Protein AF-A0A936W4H5-F1 (afdb_monomer)

Foldseek 3Di:
DDPVVVVVVVVVVPPPPPPPPVPVPPPPDDPDDDADVVGDVVVVVVCVVPDDDDPVCVVVVPDDDDDWDWDQDPVRDIHDID

Sequence (82 aa):
MNKGYLFFFLLLLIGPVEGYAQMKKAPPKPEVMPVFPGGAEYMYKYIYSVIKYPAEARQKKVSGTVTVEFMVDEKGVLSDFL

Solvent-accessible surface area (backbone atoms only — not comparable to full-atom values): 5692 Å² total; per-residue (Å²): 135,70,79,67,58,63,58,60,60,55,55,72,76,66,57,80,78,80,69,76,74,73,70,73,74,76,74,81,81,64,97,67,77,91,74,55,83,84,35,71,68,45,46,52,55,49,48,68,74,68,64,80,78,58,68,68,42,59,76,68,67,61,82,84,87,84,81,76,48,66,46,70,50,99,86,70,51,78,44,76,79,86

pLDDT: mean 80.23, std 16.91, range [44.66, 96.69]

Secondary structure (DSSP, 8-state):
--TTHHHHHHHTTSS---------PPPPPPSS----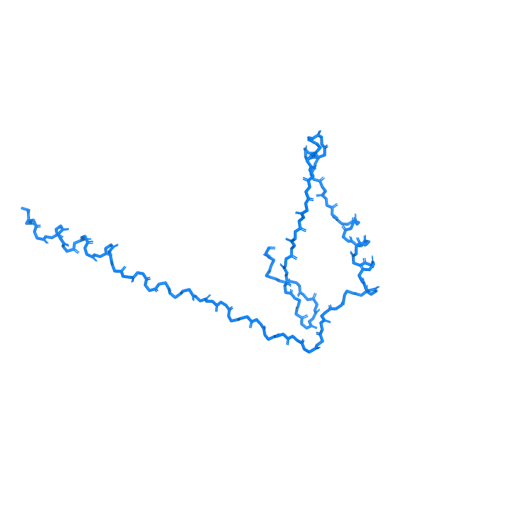TT-HHHHHHHHHHH----HHHHHTT---------EE-TT--EE---

Radius of gyration: 24.58 Å; Cα contacts (8 Å, |Δi|>4): 29; chains: 1; bounding box: 39×48×63 Å

Mean predicted aligned error: 13.07 Å

Structure (mmCIF, N/CA/C/O backbone):
data_AF-A0A936W4H5-F1
#
_entry.id   AF-A0A936W4H5-F1
#
loop_
_atom_site.group_PDB
_atom_site.id
_atom_site.type_symbol
_atom_site.label_atom_id
_atom_site.label_alt_id
_atom_site.label_comp_id
_atom_site.label_asym_id
_ato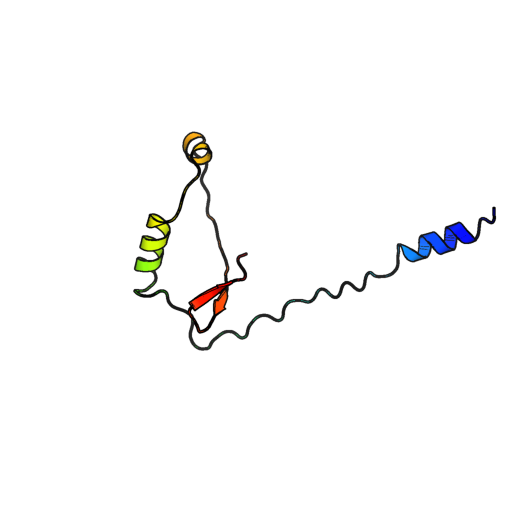m_site.label_entity_id
_atom_site.label_seq_id
_atom_site.pdbx_PDB_ins_code
_atom_site.Cartn_x
_atom_site.Cartn_y
_atom_site.Cartn_z
_atom_site.occupancy
_atom_site.B_iso_or_equiv
_atom_site.auth_seq_id
_atom_site.auth_comp_id
_atom_site.auth_asym_id
_atom_site.auth_atom_id
_atom_site.pdbx_PDB_model_num
ATOM 1 N N . MET A 1 1 ? 10.848 -39.275 49.146 1.00 48.38 1 MET A N 1
ATOM 2 C CA . MET A 1 1 ? 10.761 -38.464 47.911 1.00 48.38 1 MET A CA 1
ATOM 3 C C . MET A 1 1 ? 11.963 -37.529 47.894 1.00 48.38 1 MET A C 1
ATOM 5 O O . MET A 1 1 ? 12.039 -36.619 48.713 1.00 48.38 1 MET A O 1
ATOM 9 N N . ASN A 1 2 ? 12.981 -37.871 47.101 1.00 44.66 2 ASN A N 1
ATOM 10 C CA . ASN A 1 2 ? 14.337 -37.334 47.245 1.00 44.66 2 ASN A CA 1
ATOM 11 C C . ASN A 1 2 ? 14.422 -35.905 46.699 1.00 44.66 2 ASN A C 1
ATOM 13 O O . ASN A 1 2 ? 14.239 -35.679 45.505 1.00 44.66 2 ASN A O 1
ATOM 17 N N . LYS A 1 3 ? 14.751 -34.950 47.577 1.00 52.50 3 LYS A N 1
ATOM 18 C CA . LYS A 1 3 ? 14.849 -33.507 47.289 1.00 52.50 3 LYS A CA 1
ATOM 19 C C . LYS A 1 3 ? 15.894 -33.138 46.212 1.00 52.50 3 LYS A C 1
ATOM 21 O O . LYS A 1 3 ? 15.949 -31.986 45.809 1.00 52.50 3 LYS A O 1
ATOM 26 N N . GLY A 1 4 ? 16.678 -34.103 45.715 1.00 56.62 4 GLY A N 1
ATOM 27 C CA . GLY A 1 4 ? 17.636 -33.921 44.616 1.00 56.62 4 GLY A CA 1
ATOM 28 C C . GLY A 1 4 ? 17.014 -33.867 43.212 1.00 56.62 4 GLY A C 1
ATOM 29 O O . GLY A 1 4 ? 17.563 -33.204 42.339 1.00 56.62 4 GLY A O 1
ATOM 30 N N . TYR A 1 5 ? 15.847 -34.486 42.988 1.00 60.31 5 TYR A N 1
ATOM 31 C CA . TYR A 1 5 ? 15.189 -34.467 41.667 1.00 60.31 5 TYR A CA 1
ATOM 32 C C . TYR A 1 5 ? 14.583 -33.097 41.321 1.00 60.31 5 TYR A C 1
ATOM 34 O O . TYR A 1 5 ? 14.546 -32.706 40.158 1.00 60.31 5 TYR A O 1
ATOM 42 N N . LEU A 1 6 ? 14.156 -32.341 42.339 1.00 57.47 6 LEU A N 1
ATOM 43 C CA . LEU A 1 6 ? 13.566 -31.011 42.172 1.00 57.47 6 LEU A CA 1
ATOM 44 C C . LEU A 1 6 ? 14.603 -29.972 41.707 1.00 57.47 6 LEU A C 1
ATOM 46 O O . LEU A 1 6 ? 14.262 -29.044 40.982 1.00 57.47 6 LEU A O 1
ATOM 50 N N . PHE A 1 7 ? 15.876 -30.159 42.069 1.00 58.84 7 PHE A N 1
ATOM 51 C CA . PHE A 1 7 ? 16.969 -29.281 41.644 1.00 58.84 7 PHE A CA 1
ATOM 52 C C . PHE A 1 7 ? 17.387 -29.541 40.187 1.00 58.84 7 PHE A C 1
ATOM 54 O O . PHE A 1 7 ? 17.674 -28.603 39.449 1.00 58.84 7 PHE A O 1
ATOM 61 N N . PHE A 1 8 ? 17.329 -30.799 39.735 1.00 59.22 8 PHE A N 1
ATOM 62 C CA . PHE A 1 8 ? 17.571 -31.163 38.333 1.00 59.22 8 PHE A CA 1
ATOM 63 C C . PHE A 1 8 ? 16.455 -30.688 37.388 1.00 59.22 8 PHE A C 1
ATOM 65 O O . PHE A 1 8 ? 16.737 -30.312 36.254 1.00 59.22 8 PHE A 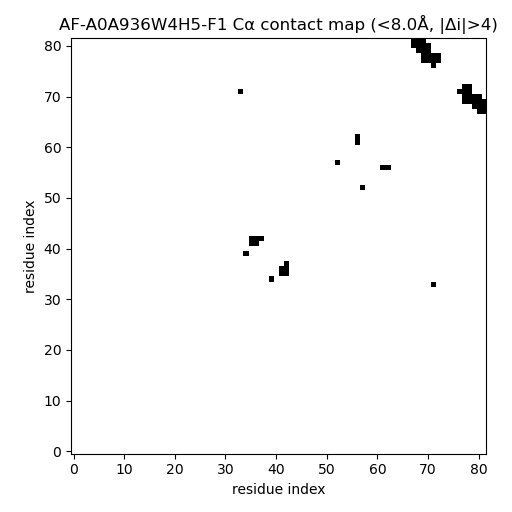O 1
ATOM 72 N N . PHE A 1 9 ? 15.202 -30.635 37.854 1.00 57.94 9 PHE A N 1
ATOM 73 C CA . PHE A 1 9 ? 14.078 -30.115 37.062 1.00 57.94 9 PHE A CA 1
ATOM 74 C C . PHE A 1 9 ? 14.080 -28.581 36.929 1.00 57.94 9 PHE A C 1
ATOM 76 O O . PHE A 1 9 ? 13.585 -28.054 35.936 1.00 57.94 9 PHE A O 1
ATOM 83 N N . LEU A 1 10 ? 14.676 -27.859 37.886 1.00 55.59 10 LEU A N 1
ATOM 84 C CA . LEU A 1 10 ? 14.813 -26.399 37.827 1.00 55.59 10 LEU A CA 1
ATOM 85 C C . LEU A 1 10 ? 15.888 -25.952 36.814 1.00 55.59 10 LEU A C 1
ATOM 87 O O . LEU A 1 10 ? 15.787 -24.874 36.237 1.00 55.59 10 LEU A O 1
ATOM 91 N N . LEU A 1 11 ? 16.892 -26.795 36.555 1.00 51.66 11 LEU A N 1
ATOM 92 C CA . LEU A 1 11 ? 18.014 -26.493 35.655 1.00 51.66 11 LEU A CA 1
ATOM 93 C C . LEU A 1 11 ? 17.641 -26.624 34.164 1.00 51.66 11 LEU A C 1
ATOM 95 O O . LEU A 1 11 ? 18.263 -25.997 33.313 1.00 51.66 11 LEU A O 1
ATOM 99 N N . LEU A 1 12 ? 16.570 -27.361 33.852 1.00 54.06 12 LEU A N 1
ATOM 100 C CA . LEU A 1 12 ? 16.022 -27.505 32.495 1.00 54.06 12 LEU A CA 1
ATOM 101 C C . LEU A 1 12 ? 15.240 -26.258 32.027 1.00 54.06 12 LEU A C 1
ATOM 103 O O . LEU A 1 12 ? 15.008 -26.095 30.834 1.00 54.06 12 LEU A O 1
ATOM 107 N N . LEU A 1 13 ? 14.871 -25.356 32.948 1.00 57.62 13 LEU A N 1
ATOM 108 C CA . LEU A 1 13 ? 14.142 -24.112 32.652 1.00 57.62 13 LEU A CA 1
ATOM 109 C C . LEU A 1 13 ? 15.048 -22.875 32.482 1.00 57.62 13 LEU A C 1
ATOM 111 O O . LEU A 1 13 ? 14.542 -21.810 32.142 1.00 57.62 13 LEU A O 1
ATOM 115 N N . ILE A 1 14 ? 16.364 -22.994 32.713 1.00 61.47 14 ILE A N 1
ATOM 116 C CA . ILE A 1 14 ? 17.333 -21.871 32.663 1.00 61.47 14 ILE A CA 1
ATOM 117 C C . ILE A 1 14 ? 18.430 -22.108 31.604 1.00 61.47 14 ILE A C 1
ATOM 119 O O . ILE A 1 14 ? 19.382 -21.339 31.497 1.00 61.47 14 ILE A O 1
ATOM 123 N N . GLY A 1 15 ? 18.328 -23.162 30.787 1.00 61.19 15 GLY A N 1
ATOM 124 C CA . GLY A 1 15 ? 19.200 -23.279 29.617 1.00 61.19 15 GLY A CA 1
ATOM 125 C C . GLY A 1 15 ? 19.015 -22.050 28.720 1.00 61.19 15 GLY A C 1
ATOM 126 O O . GLY A 1 15 ? 17.872 -21.595 28.587 1.00 61.19 15 GLY A O 1
ATOM 127 N N . PRO A 1 16 ? 20.083 -21.483 28.119 1.00 53.50 16 PRO A N 1
ATOM 128 C CA . PRO A 1 16 ? 19.886 -20.512 27.061 1.00 53.50 16 PRO A CA 1
ATOM 129 C C . PRO A 1 16 ? 19.001 -21.215 26.041 1.00 53.50 16 PRO A C 1
ATOM 131 O O . PRO A 1 16 ? 19.381 -22.231 25.458 1.00 53.50 16 PRO A O 1
ATOM 134 N N . VAL A 1 17 ? 17.781 -20.711 25.866 1.00 59.72 17 VAL A N 1
ATOM 135 C CA . VAL A 1 17 ? 17.089 -20.916 24.610 1.00 59.72 17 VAL A CA 1
ATOM 136 C C . VAL A 1 17 ? 18.044 -20.273 23.624 1.00 59.72 17 V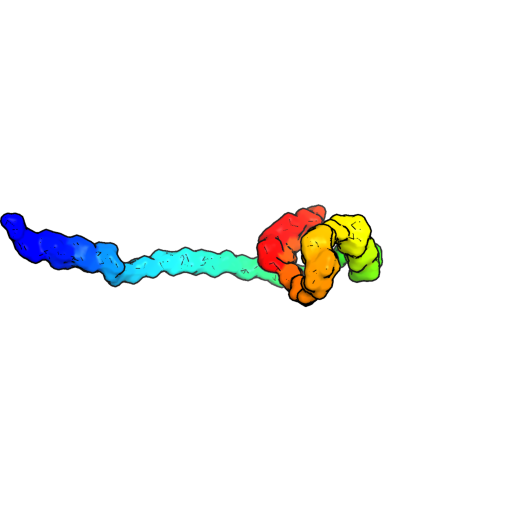AL A C 1
ATOM 138 O O . VAL A 1 17 ? 18.075 -19.050 23.491 1.00 59.72 17 VAL A O 1
ATOM 141 N N . GLU A 1 18 ? 18.899 -21.080 22.999 1.00 56.12 18 GLU A N 1
ATOM 142 C CA . GLU A 1 18 ? 19.563 -20.724 21.758 1.00 56.12 18 GLU A CA 1
ATOM 143 C C . GLU A 1 18 ? 18.435 -20.632 20.736 1.00 56.12 18 GLU A C 1
ATOM 145 O O . GLU A 1 18 ? 18.209 -21.493 19.890 1.00 56.12 18 GLU A O 1
ATOM 150 N N . GLY A 1 19 ? 17.628 -19.585 20.903 1.00 54.16 19 GLY A N 1
ATOM 151 C CA . GLY A 1 19 ? 16.734 -19.092 19.905 1.00 54.16 19 GLY A CA 1
ATOM 152 C C . GLY A 1 19 ? 17.674 -18.682 18.805 1.00 54.16 19 GLY A C 1
ATOM 153 O O . GLY A 1 19 ? 18.258 -17.600 18.843 1.00 54.16 19 GLY A O 1
ATOM 154 N N . TYR A 1 20 ? 17.844 -19.568 17.833 1.00 54.50 20 TYR A N 1
ATOM 155 C CA . TYR A 1 20 ? 18.196 -19.152 16.500 1.00 54.50 20 TYR A CA 1
ATOM 156 C C . TYR A 1 20 ? 17.068 -18.216 16.074 1.00 54.50 20 TYR A C 1
ATOM 158 O O . TYR A 1 20 ? 16.081 -18.625 15.465 1.00 54.50 20 TYR A O 1
ATOM 166 N N . ALA A 1 21 ? 17.182 -16.944 16.453 1.00 57.50 21 ALA A N 1
ATOM 167 C CA . ALA A 1 21 ? 16.557 -15.874 15.725 1.00 57.50 21 ALA A CA 1
ATOM 168 C C . ALA A 1 21 ? 17.152 -16.005 14.328 1.00 57.50 21 ALA A C 1
ATOM 170 O O . ALA A 1 21 ? 18.255 -15.529 14.055 1.00 57.50 21 ALA A O 1
ATOM 171 N N . GLN A 1 22 ? 16.473 -16.754 13.459 1.00 59.66 22 GLN A N 1
ATOM 172 C CA . GLN A 1 22 ? 16.741 -16.679 12.042 1.00 59.66 22 GLN A CA 1
ATOM 173 C C . GLN A 1 22 ? 16.360 -15.255 11.657 1.00 59.66 22 GLN A C 1
ATOM 175 O O . GLN A 1 22 ? 15.209 -14.972 11.332 1.00 59.66 22 GLN A O 1
ATOM 180 N N . MET A 1 23 ? 17.318 -14.331 11.750 1.00 50.53 23 MET A N 1
ATOM 181 C CA .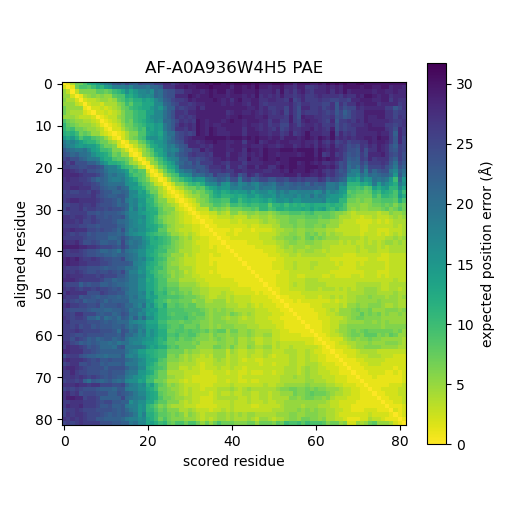 MET A 1 23 ? 17.220 -13.077 11.031 1.00 50.53 23 MET A CA 1
ATOM 182 C C . MET A 1 23 ? 17.139 -13.483 9.568 1.00 50.53 23 MET A C 1
ATOM 184 O O . MET A 1 23 ? 18.145 -13.877 8.975 1.00 50.53 23 MET A O 1
ATOM 188 N N . LYS A 1 24 ? 15.917 -13.499 9.024 1.00 60.72 24 LYS A N 1
ATOM 189 C CA . LYS A 1 24 ? 15.658 -13.731 7.606 1.00 60.72 24 LYS A CA 1
ATOM 190 C C . LYS A 1 24 ? 16.612 -12.794 6.871 1.00 60.72 24 LYS A C 1
ATOM 192 O O . LYS A 1 24 ? 16.515 -11.578 7.032 1.00 60.72 24 LYS A O 1
ATOM 197 N N . LYS A 1 25 ? 17.621 -13.359 6.198 1.00 60.69 25 LYS A N 1
ATOM 198 C CA . LYS A 1 25 ? 18.668 -12.579 5.533 1.00 60.69 25 LYS A CA 1
ATOM 199 C C . LYS A 1 25 ? 17.963 -11.555 4.650 1.00 60.69 25 LYS A C 1
ATOM 201 O O . LYS A 1 25 ? 17.152 -11.957 3.817 1.00 60.69 25 LYS A O 1
ATOM 206 N N . ALA A 1 26 ? 18.229 -10.267 4.882 1.00 66.56 26 ALA A N 1
ATOM 207 C CA . ALA A 1 26 ? 17.573 -9.206 4.132 1.00 66.56 26 ALA A CA 1
ATOM 208 C C . ALA A 1 26 ? 17.761 -9.481 2.631 1.00 66.56 26 ALA A C 1
ATOM 210 O O . ALA A 1 26 ? 18.879 -9.837 2.226 1.00 66.56 26 ALA A O 1
ATOM 211 N N . PRO A 1 27 ? 16.692 -9.390 1.821 1.00 68.25 27 PRO A N 1
ATOM 212 C CA . PRO A 1 27 ? 16.807 -9.645 0.399 1.00 68.25 27 PRO A CA 1
ATOM 213 C C . PRO A 1 27 ? 17.851 -8.699 -0.206 1.00 68.25 27 PRO A C 1
ATOM 215 O O . PRO A 1 27 ? 17.999 -7.561 0.258 1.00 68.25 27 PRO A O 1
ATOM 218 N N . PRO A 1 28 ? 18.618 -9.159 -1.210 1.00 73.00 28 PRO A N 1
ATOM 219 C CA . PRO A 1 28 ? 19.530 -8.276 -1.919 1.00 73.00 28 PRO A CA 1
ATOM 220 C C . PRO A 1 28 ? 18.732 -7.086 -2.455 1.00 73.00 28 PRO A C 1
ATOM 222 O O . PRO A 1 28 ? 17.672 -7.264 -3.053 1.00 73.00 28 PRO A O 1
ATOM 225 N N . LYS A 1 29 ? 19.226 -5.869 -2.211 1.00 77.69 29 LYS A N 1
ATOM 226 C CA . LYS A 1 29 ? 18.606 -4.669 -2.776 1.00 77.69 29 LYS A CA 1
ATOM 227 C C . LYS A 1 29 ? 18.720 -4.768 -4.299 1.00 77.69 29 LYS A C 1
ATOM 229 O O . LYS A 1 29 ? 19.846 -4.916 -4.780 1.00 77.69 29 LYS A O 1
ATOM 234 N N . PRO A 1 30 ? 17.608 -4.727 -5.044 1.00 82.00 30 PRO A N 1
ATOM 235 C CA . PRO A 1 30 ? 17.679 -4.810 -6.490 1.00 82.00 30 PRO A CA 1
ATOM 236 C C . PRO A 1 30 ? 18.335 -3.543 -7.045 1.00 82.00 30 PRO A C 1
ATOM 238 O O . PRO A 1 30 ? 18.182 -2.455 -6.491 1.00 82.00 30 PRO A O 1
ATOM 241 N N . GLU A 1 31 ? 19.066 -3.685 -8.150 1.00 83.25 31 GLU A N 1
ATOM 242 C CA . GLU A 1 31 ? 19.647 -2.543 -8.870 1.00 83.25 31 GLU A CA 1
ATOM 243 C C . GLU A 1 31 ? 18.549 -1.637 -9.453 1.00 83.25 31 GLU A C 1
ATOM 245 O O . GLU A 1 31 ? 18.704 -0.420 -9.528 1.00 83.25 31 GLU A O 1
ATOM 250 N N . VAL A 1 32 ? 17.399 -2.233 -9.788 1.00 87.94 32 VAL A N 1
ATOM 251 C CA . VAL A 1 32 ? 16.200 -1.543 -10.265 1.00 87.94 32 VAL A CA 1
ATOM 252 C C . VAL A 1 32 ? 15.067 -1.750 -9.268 1.00 87.94 32 VAL A C 1
ATOM 254 O O . VAL A 1 32 ? 14.654 -2.874 -8.994 1.00 87.94 32 VAL A O 1
ATOM 257 N N . MET A 1 33 ? 14.543 -0.650 -8.733 1.00 88.69 33 MET A N 1
ATOM 258 C CA . MET A 1 33 ? 13.393 -0.687 -7.831 1.00 88.69 33 MET A CA 1
ATOM 259 C C . MET A 1 33 ? 12.109 -1.041 -8.599 1.00 88.69 33 MET A C 1
ATOM 261 O O . MET A 1 33 ? 11.933 -0.575 -9.729 1.00 88.69 33 MET A O 1
ATOM 265 N N . PRO A 1 34 ? 11.183 -1.812 -8.001 1.00 90.38 34 PRO A N 1
ATOM 266 C CA . PRO A 1 34 ? 9.888 -2.075 -8.613 1.00 90.38 34 PRO A CA 1
ATOM 267 C C . PRO A 1 34 ? 9.089 -0.774 -8.752 1.00 90.38 34 PRO A C 1
ATOM 269 O O . PRO A 1 34 ? 9.072 0.068 -7.852 1.00 90.38 34 PRO A O 1
ATOM 272 N N . VAL A 1 35 ? 8.400 -0.618 -9.883 1.00 92.00 35 VAL A N 1
ATOM 273 C CA . VAL A 1 35 ? 7.559 0.548 -10.172 1.00 92.00 35 VAL A CA 1
ATOM 274 C C . VAL A 1 35 ? 6.163 0.067 -10.535 1.00 92.00 35 VAL A C 1
ATOM 276 O O . VAL A 1 35 ? 5.996 -0.808 -11.383 1.00 92.00 35 VAL A O 1
ATOM 279 N N . PHE A 1 36 ? 5.148 0.651 -9.900 1.00 93.69 36 PHE A N 1
ATOM 280 C CA . PHE A 1 36 ? 3.759 0.364 -10.238 1.00 93.69 36 PHE A CA 1
ATOM 281 C C . PHE A 1 36 ? 3.470 0.765 -11.698 1.00 93.69 36 PHE A C 1
ATOM 283 O O . PHE A 1 36 ? 3.920 1.835 -12.118 1.00 93.69 36 PHE A O 1
ATOM 290 N N . PRO A 1 37 ? 2.714 -0.022 -12.484 1.00 93.50 37 PRO A N 1
ATOM 291 C CA . PRO A 1 37 ? 2.363 0.351 -13.853 1.00 93.50 37 PRO A CA 1
ATOM 292 C C . PRO A 1 37 ? 1.654 1.715 -13.914 1.00 93.50 37 PRO A C 1
ATOM 294 O O . PRO A 1 37 ? 0.625 1.923 -13.277 1.00 93.50 37 PRO A O 1
ATOM 297 N N . GLY A 1 38 ? 2.216 2.662 -14.669 1.00 93.81 38 GLY A N 1
ATOM 298 C CA . GLY A 1 38 ? 1.736 4.054 -14.709 1.00 93.81 38 GLY A CA 1
ATOM 299 C C . GLY A 1 38 ? 2.314 4.963 -13.613 1.00 93.81 38 GLY A C 1
ATOM 300 O O . GLY A 1 38 ? 2.041 6.158 -13.595 1.00 93.81 38 GLY A O 1
ATOM 301 N N . GLY A 1 39 ? 3.158 4.438 -12.728 1.00 94.81 39 GLY A N 1
ATOM 302 C CA . GLY A 1 39 ? 3.842 5.194 -11.684 1.00 94.81 39 GLY A CA 1
ATOM 303 C C . GLY A 1 39 ? 3.006 5.413 -10.421 1.00 94.81 39 GLY A C 1
ATOM 304 O O . GLY A 1 39 ? 1.903 4.887 -10.253 1.00 94.81 39 GLY A O 1
ATOM 305 N N . ALA A 1 40 ? 3.557 6.210 -9.502 1.00 93.38 40 ALA A N 1
ATOM 306 C CA . ALA A 1 40 ? 2.996 6.409 -8.166 1.00 93.38 40 ALA A CA 1
ATOM 307 C C . ALA A 1 40 ? 1.579 7.010 -8.182 1.00 93.38 40 ALA A C 1
ATOM 309 O O . ALA A 1 40 ? 0.745 6.639 -7.363 1.00 93.38 40 ALA A O 1
ATOM 310 N N . GLU A 1 41 ? 1.269 7.901 -9.128 1.00 95.62 41 GLU A N 1
ATOM 311 C CA . GLU A 1 41 ? -0.064 8.508 -9.227 1.00 95.62 41 GLU A CA 1
ATOM 312 C C . GLU A 1 41 ? -1.157 7.456 -9.476 1.00 95.62 41 GLU A C 1
ATOM 314 O O . GLU A 1 41 ? -2.209 7.472 -8.832 1.00 95.62 41 GLU A O 1
ATOM 319 N N . TYR A 1 42 ? -0.894 6.503 -10.374 1.00 96.69 42 TYR A N 1
ATOM 320 C CA . TYR A 1 42 ? -1.819 5.408 -10.665 1.00 96.69 42 TYR A CA 1
ATOM 321 C C . TYR A 1 42 ? -1.934 4.437 -9.494 1.00 96.69 42 TYR A C 1
ATOM 323 O O . TYR A 1 42 ? -3.038 3.977 -9.201 1.00 96.69 42 TYR A O 1
ATOM 331 N N . MET A 1 43 ? -0.833 4.191 -8.780 1.00 94.81 43 MET A N 1
ATOM 332 C CA . MET A 1 43 ? -0.848 3.400 -7.551 1.00 94.81 43 MET A CA 1
ATOM 333 C C . MET A 1 43 ? -1.799 4.010 -6.517 1.00 94.81 43 MET A C 1
ATOM 335 O O . MET A 1 43 ? -2.665 3.311 -5.995 1.00 94.81 43 MET A O 1
ATOM 339 N N . TYR A 1 44 ? -1.705 5.319 -6.261 1.00 94.88 44 TYR A N 1
ATOM 340 C CA . TYR A 1 44 ? -2.598 5.987 -5.310 1.00 94.88 44 TYR A CA 1
ATOM 341 C C . TYR A 1 44 ? -4.059 5.942 -5.763 1.00 94.88 44 TYR A C 1
ATOM 343 O O . TYR A 1 44 ? -4.932 5.614 -4.961 1.00 94.88 44 TYR A O 1
ATOM 351 N N . LYS A 1 45 ? -4.338 6.201 -7.047 1.00 96.44 45 LYS A N 1
ATOM 352 C CA . LYS A 1 45 ? -5.698 6.075 -7.604 1.00 96.44 45 LYS A CA 1
ATOM 353 C C . LYS A 1 45 ? -6.267 4.668 -7.411 1.00 96.44 45 LYS A C 1
ATOM 355 O O . LYS A 1 45 ? -7.428 4.533 -7.033 1.00 96.44 45 LYS A O 1
ATOM 360 N N . TYR A 1 46 ? -5.455 3.638 -7.645 1.00 95.69 46 TYR A N 1
ATOM 361 C CA . TYR A 1 46 ? -5.848 2.249 -7.428 1.00 95.69 46 TYR A CA 1
ATOM 362 C C . TYR A 1 46 ? -6.122 1.961 -5.948 1.00 95.69 46 TYR A C 1
ATOM 364 O O . TYR A 1 46 ? -7.175 1.427 -5.618 1.00 95.69 46 TYR A O 1
ATOM 372 N N . ILE A 1 47 ? -5.234 2.374 -5.040 1.00 94.31 47 ILE A N 1
ATOM 373 C CA . ILE A 1 47 ? -5.435 2.180 -3.597 1.00 94.31 47 ILE A CA 1
ATOM 374 C C . ILE A 1 47 ? -6.748 2.831 -3.150 1.00 94.31 47 ILE A C 1
ATOM 376 O O . ILE A 1 47 ? -7.555 2.178 -2.494 1.00 94.31 47 ILE A O 1
ATOM 380 N N . TYR A 1 48 ? -7.010 4.078 -3.551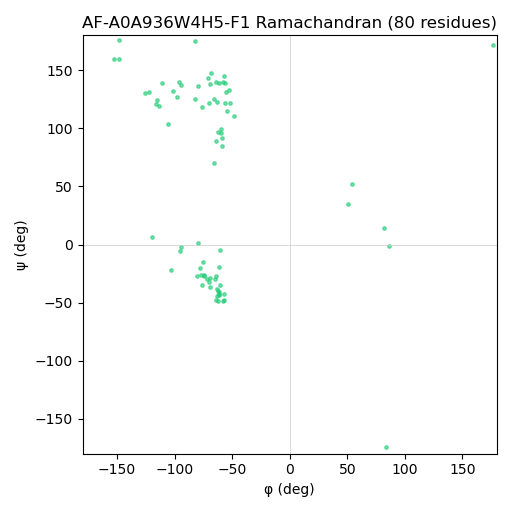 1.00 93.00 48 TYR A N 1
ATOM 381 C CA . TYR A 1 48 ? -8.249 4.768 -3.189 1.00 93.00 48 TYR A CA 1
ATOM 382 C C . TYR A 1 48 ? -9.511 4.111 -3.758 1.00 93.00 48 TYR A C 1
ATOM 384 O O . TYR A 1 48 ? -10.574 4.246 -3.155 1.00 93.00 48 TYR A O 1
ATOM 392 N N . SER A 1 49 ? -9.421 3.399 -4.886 1.00 95.75 49 SER A N 1
ATOM 393 C CA . SER A 1 49 ? -10.577 2.714 -5.471 1.00 95.75 49 SER A CA 1
ATOM 394 C C . SER A 1 49 ? -10.885 1.374 -4.798 1.00 95.75 49 SER A C 1
ATOM 396 O O . SER A 1 49 ? -12.045 0.959 -4.780 1.00 95.75 49 SER A O 1
ATOM 398 N N . VAL A 1 50 ? -9.878 0.708 -4.219 1.00 94.94 50 VAL A N 1
ATOM 399 C CA . VAL A 1 50 ? -10.036 -0.623 -3.604 1.00 94.94 50 VAL A CA 1
ATOM 400 C C . VAL A 1 50 ? -10.083 -0.606 -2.077 1.00 94.94 50 VAL A C 1
ATOM 402 O O . VAL A 1 50 ? -10.598 -1.554 -1.476 1.00 94.94 50 VAL A O 1
ATOM 405 N N . ILE A 1 51 ? -9.564 0.439 -1.426 1.00 92.56 51 ILE A N 1
ATOM 406 C CA . ILE A 1 51 ? -9.490 0.512 0.035 1.00 92.56 51 ILE A CA 1
ATOM 407 C C . ILE A 1 51 ? -10.893 0.586 0.655 1.00 92.56 51 ILE A C 1
ATOM 409 O O . ILE A 1 51 ? -11.705 1.458 0.349 1.00 92.56 51 ILE A O 1
ATOM 413 N N . LYS A 1 52 ? -11.190 -0.341 1.571 1.00 93.19 52 LYS A N 1
ATOM 414 C CA . LYS A 1 52 ? -12.469 -0.391 2.292 1.00 93.19 52 LYS A CA 1
ATOM 415 C C . LYS A 1 52 ? -12.270 0.074 3.723 1.00 93.19 52 LYS A C 1
ATOM 417 O O . LYS A 1 52 ? -11.776 -0.673 4.562 1.00 93.19 52 LYS A O 1
ATOM 422 N N . TYR A 1 53 ? -12.686 1.304 4.004 1.00 90.75 53 TYR A N 1
ATOM 423 C CA . TYR A 1 53 ? -12.588 1.859 5.348 1.00 90.75 53 TYR A CA 1
ATOM 424 C C . TYR A 1 53 ? -13.777 1.405 6.228 1.00 90.75 53 TYR A C 1
ATOM 426 O O . TYR A 1 53 ? -14.934 1.600 5.827 1.00 90.75 53 TYR A O 1
ATOM 434 N N . PRO A 1 54 ? -13.543 0.801 7.412 1.00 92.69 54 PRO A N 1
ATOM 435 C CA . PRO A 1 54 ? -14.610 0.265 8.259 1.00 92.69 54 PRO A CA 1
ATOM 436 C C . PRO A 1 54 ? -15.680 1.304 8.627 1.00 92.69 54 PRO A C 1
ATOM 438 O O . PRO A 1 54 ? -15.380 2.454 8.948 1.00 92.69 54 PRO A O 1
ATOM 441 N N . ALA A 1 55 ? -16.958 0.908 8.606 1.00 93.94 55 ALA A N 1
ATOM 442 C CA . ALA A 1 55 ? -18.074 1.814 8.904 1.00 93.94 55 ALA A CA 1
ATOM 443 C C . ALA A 1 55 ? -18.020 2.376 10.333 1.00 93.94 55 ALA A C 1
ATOM 445 O O . ALA A 1 55 ? -18.243 3.568 10.530 1.00 93.94 55 ALA A O 1
ATOM 446 N N . GLU A 1 56 ? -17.659 1.539 11.304 1.00 94.88 56 GLU A N 1
ATOM 447 C CA . GLU A 1 56 ? -17.514 1.936 12.704 1.00 94.88 56 GLU A CA 1
ATOM 448 C C . GLU A 1 56 ? -16.430 3.010 12.889 1.00 94.88 56 GLU A C 1
ATOM 450 O O . GLU A 1 56 ? -16.657 4.010 13.568 1.00 94.88 56 GLU A O 1
ATOM 455 N N . ALA A 1 57 ? -15.285 2.856 12.215 1.00 92.88 57 ALA A N 1
ATOM 456 C CA . ALA A 1 57 ? -14.194 3.828 12.255 1.00 92.88 57 ALA A CA 1
ATOM 457 C C . ALA A 1 57 ? -14.620 5.189 11.675 1.00 92.88 57 ALA A C 1
ATOM 459 O O . ALA A 1 57 ? -14.298 6.227 12.253 1.00 92.88 57 ALA A O 1
ATOM 460 N N . ARG A 1 58 ? -15.428 5.198 10.598 1.00 91.31 58 ARG A N 1
ATOM 461 C CA . ARG A 1 58 ? -16.015 6.435 10.037 1.00 91.31 58 ARG A CA 1
ATOM 462 C C . ARG A 1 58 ? -16.936 7.137 11.022 1.00 91.31 58 ARG A C 1
ATOM 464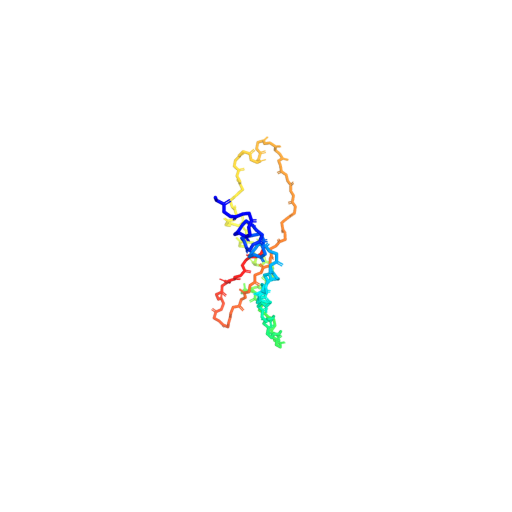 O O . ARG A 1 58 ? -16.815 8.342 11.212 1.00 91.31 58 ARG A O 1
ATOM 471 N N . GLN A 1 59 ? -17.849 6.392 11.645 1.00 95.81 59 GLN A N 1
ATOM 472 C CA . GLN A 1 59 ? -18.810 6.949 12.603 1.00 95.81 59 GLN A CA 1
ATOM 473 C C . GLN A 1 59 ? -18.101 7.542 13.822 1.00 95.81 59 GLN A C 1
ATOM 475 O O . GLN A 1 59 ? -18.450 8.629 14.278 1.00 95.81 59 GLN A O 1
ATOM 480 N N . LYS A 1 6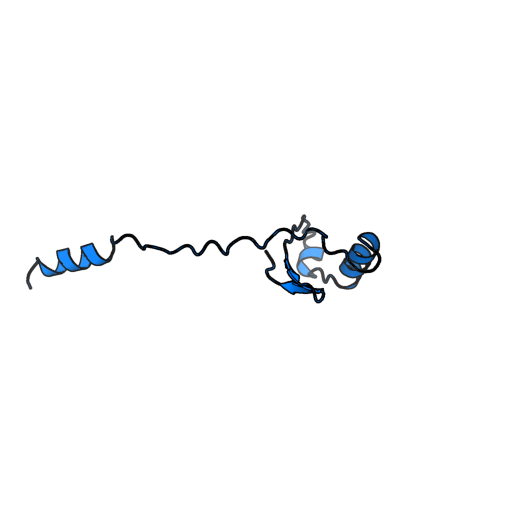0 ? -17.059 6.856 14.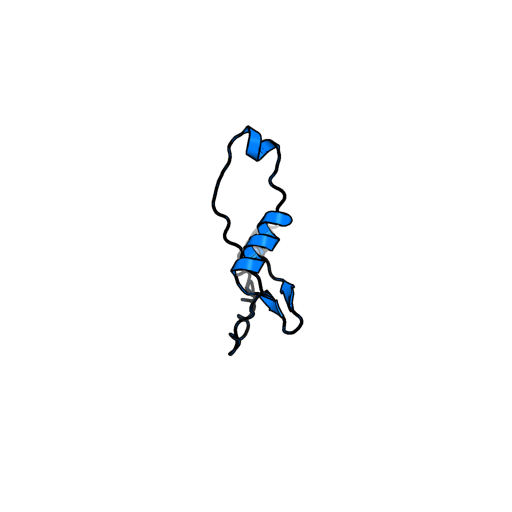298 1.00 96.31 60 LYS A N 1
ATOM 481 C CA . LYS A 1 60 ? -16.223 7.293 15.421 1.00 96.31 60 LYS A CA 1
ATOM 482 C C . LYS A 1 60 ? -15.173 8.343 15.035 1.00 96.31 60 LYS A C 1
ATOM 484 O O . LYS A 1 60 ? -14.415 8.762 15.902 1.00 96.31 60 LYS A O 1
ATOM 489 N N . LYS A 1 61 ? -15.127 8.777 13.765 1.00 93.69 61 LYS A N 1
ATOM 490 C CA . LYS A 1 61 ? -14.138 9.727 13.217 1.00 93.69 61 LYS A CA 1
ATOM 491 C C . LYS A 1 61 ? -12.688 9.338 13.535 1.00 93.69 61 LYS A C 1
ATOM 493 O O . LYS A 1 61 ? -11.846 10.202 13.764 1.00 93.69 61 LYS A O 1
ATOM 498 N N . VAL A 1 62 ? -12.405 8.039 13.564 1.00 94.88 62 VAL A N 1
ATOM 499 C CA . VAL A 1 62 ? -11.046 7.528 13.755 1.00 94.88 62 VAL A CA 1
ATOM 500 C C . VAL A 1 62 ? -10.241 7.854 12.500 1.00 94.88 62 VAL A C 1
ATOM 502 O O . VAL A 1 62 ? -10.746 7.738 11.385 1.00 94.88 62 VAL A O 1
ATOM 505 N N . SER A 1 63 ? -9.001 8.294 12.673 1.00 92.00 63 SER A N 1
ATOM 506 C CA . SER A 1 63 ? -8.073 8.584 11.582 1.00 92.00 63 SER A CA 1
ATOM 507 C C . SER A 1 63 ? -6.642 8.294 12.026 1.00 92.00 63 SER A C 1
ATOM 509 O O . SER A 1 63 ? -6.353 8.202 13.219 1.00 92.00 63 SER A O 1
ATOM 511 N N . GLY A 1 64 ? -5.748 8.104 11.061 1.00 90.81 64 GLY A N 1
ATOM 512 C CA . GLY A 1 64 ? -4.342 7.826 11.317 1.00 90.81 64 GLY A CA 1
ATOM 513 C C . GLY A 1 64 ? -3.575 7.578 10.025 1.00 90.81 64 GLY A C 1
ATOM 514 O O . GLY A 1 64 ? -4.168 7.470 8.950 1.00 90.81 64 GLY A O 1
ATOM 515 N N . THR A 1 65 ? -2.257 7.481 10.152 1.00 92.25 65 THR A N 1
ATOM 516 C CA . THR A 1 65 ? -1.352 7.132 9.055 1.00 92.25 65 THR A CA 1
ATOM 517 C C . THR A 1 65 ? -0.953 5.673 9.190 1.00 92.25 65 THR A C 1
ATOM 519 O O . THR A 1 65 ? -0.570 5.238 10.275 1.00 92.25 65 THR A O 1
ATOM 522 N N . VAL A 1 66 ? -1.033 4.929 8.089 1.00 90.31 66 VAL A N 1
ATOM 523 C CA . VAL A 1 66 ? -0.598 3.533 8.023 1.00 90.31 66 VAL A CA 1
ATOM 524 C C . VAL A 1 66 ? 0.605 3.464 7.096 1.00 90.31 66 VAL A C 1
ATOM 526 O O . VAL A 1 66 ? 0.502 3.816 5.922 1.00 90.31 66 VAL A O 1
ATOM 529 N N . THR A 1 67 ? 1.733 3.019 7.635 1.00 93.19 67 THR A N 1
ATOM 530 C CA . THR A 1 67 ? 2.917 2.666 6.850 1.00 93.19 67 THR A CA 1
ATOM 531 C C . THR A 1 67 ? 2.896 1.161 6.659 1.00 93.19 67 THR A C 1
ATOM 533 O O . THR A 1 67 ? 2.767 0.441 7.642 1.00 93.19 67 THR A O 1
ATOM 536 N N . VAL A 1 68 ? 2.994 0.708 5.412 1.00 91.00 68 VAL A N 1
ATOM 537 C CA . VAL A 1 68 ? 3.053 -0.714 5.063 1.00 91.00 68 VAL A CA 1
ATOM 538 C C . VAL A 1 68 ? 4.342 -0.948 4.299 1.00 91.00 68 VAL A C 1
ATOM 540 O O . VAL A 1 68 ? 4.639 -0.212 3.353 1.00 91.00 68 VAL A O 1
ATOM 543 N N . GLU A 1 69 ? 5.084 -1.970 4.696 1.00 91.19 69 GLU A N 1
ATOM 544 C CA . GLU A 1 69 ? 6.245 -2.462 3.958 1.00 91.19 69 GLU A CA 1
ATOM 545 C C . GLU A 1 69 ? 5.914 -3.842 3.388 1.00 91.19 69 GLU A C 1
ATOM 547 O O . GLU A 1 69 ? 5.240 -4.642 4.032 1.00 91.19 69 GLU A O 1
ATOM 552 N N . PHE A 1 70 ? 6.317 -4.104 2.147 1.00 92.62 70 PHE A N 1
ATOM 553 C CA . PHE A 1 70 ? 6.102 -5.389 1.487 1.00 92.62 70 PHE A CA 1
ATOM 554 C C . PHE A 1 70 ? 7.183 -5.642 0.438 1.00 92.62 70 PHE A C 1
ATOM 556 O O . PHE A 1 70 ? 7.830 -4.717 -0.061 1.00 92.62 70 PHE A O 1
ATOM 563 N N . MET A 1 71 ? 7.356 -6.908 0.079 1.00 90.75 71 MET A N 1
ATOM 564 C CA . MET A 1 71 ? 8.271 -7.357 -0.961 1.00 90.75 71 MET A CA 1
ATOM 565 C C . MET A 1 71 ? 7.530 -7.544 -2.286 1.00 90.75 71 MET A C 1
ATOM 567 O O . MET A 1 71 ? 6.411 -8.053 -2.308 1.00 90.75 71 MET A O 1
ATOM 571 N N . VAL A 1 72 ? 8.173 -7.151 -3.386 1.00 91.75 72 VAL A N 1
ATOM 572 C CA . VAL A 1 72 ? 7.710 -7.401 -4.757 1.00 91.75 72 VAL A CA 1
ATOM 573 C C . VAL A 1 72 ? 8.718 -8.323 -5.429 1.00 91.75 72 VAL A C 1
ATOM 575 O O . VAL A 1 72 ? 9.908 -8.001 -5.453 1.00 91.75 72 VAL A O 1
ATOM 578 N N . ASP A 1 73 ? 8.262 -9.460 -5.948 1.00 90.12 73 ASP A N 1
ATOM 579 C CA . ASP A 1 73 ? 9.120 -10.359 -6.722 1.00 90.12 73 ASP A CA 1
ATOM 580 C C . ASP A 1 73 ? 9.264 -9.911 -8.192 1.00 90.12 73 ASP A C 1
ATOM 582 O O . ASP A 1 73 ? 8.611 -8.976 -8.659 1.00 90.12 73 ASP A O 1
ATOM 586 N N . GLU A 1 74 ? 10.113 -10.604 -8.953 1.00 88.88 74 GLU A N 1
ATOM 587 C CA . GLU A 1 74 ? 10.361 -10.320 -10.378 1.00 88.88 74 GLU A CA 1
ATOM 588 C C . GLU A 1 74 ? 9.110 -10.464 -11.265 1.00 88.88 74 GLU A C 1
ATOM 590 O O . GLU A 1 74 ? 9.069 -9.937 -12.377 1.00 88.88 74 GLU A O 1
ATOM 595 N N . LYS A 1 75 ? 8.081 -11.176 -10.789 1.00 91.25 75 LYS A N 1
ATOM 596 C CA . LYS A 1 75 ? 6.804 -11.383 -11.484 1.00 91.25 75 LYS A CA 1
ATOM 597 C C . LYS A 1 75 ? 5.740 -10.366 -11.056 1.00 91.25 75 LYS A C 1
ATOM 599 O O . LYS A 1 75 ? 4.634 -10.397 -11.594 1.00 91.25 75 LYS A O 1
ATOM 604 N N . GLY A 1 76 ? 6.055 -9.474 -10.114 1.00 89.81 76 GLY A N 1
ATOM 605 C CA . GLY A 1 76 ? 5.128 -8.488 -9.561 1.00 89.81 76 GLY A CA 1
ATOM 606 C C . GLY A 1 76 ? 4.206 -9.032 -8.467 1.00 89.81 76 GLY A C 1
ATOM 607 O O . GLY A 1 76 ? 3.211 -8.383 -8.137 1.00 89.81 76 GLY A O 1
ATOM 608 N N . VAL A 1 77 ? 4.493 -10.210 -7.909 1.00 93.69 77 VAL A N 1
ATOM 609 C CA . VAL A 1 77 ? 3.738 -10.778 -6.786 1.00 93.69 77 VAL A CA 1
ATOM 610 C C . VAL A 1 77 ? 4.190 -10.123 -5.484 1.00 93.69 77 VAL A C 1
ATOM 612 O O . VAL A 1 77 ? 5.381 -9.926 -5.253 1.00 93.69 77 VAL A O 1
ATOM 615 N N . LEU A 1 78 ? 3.218 -9.783 -4.635 1.00 93.62 78 LEU A N 1
ATOM 616 C CA . LEU A 1 78 ? 3.449 -9.139 -3.346 1.00 93.62 78 LEU A CA 1
ATOM 617 C C . LEU A 1 78 ? 3.521 -10.172 -2.216 1.00 93.62 78 LEU A C 1
ATOM 619 O O . LEU A 1 78 ? 2.680 -11.071 -2.140 1.00 93.62 78 LEU A O 1
ATOM 623 N N . SER A 1 79 ? 4.477 -10.013 -1.305 1.00 92.69 79 SER A N 1
ATOM 624 C CA . SER A 1 79 ? 4.639 -10.858 -0.115 1.00 92.69 79 SER A CA 1
ATOM 625 C C . SER A 1 79 ? 5.230 -10.077 1.062 1.00 92.69 79 SER A C 1
ATOM 627 O O . SER A 1 79 ? 5.599 -8.920 0.908 1.00 92.69 79 SER A O 1
ATOM 629 N N . ASP A 1 80 ? 5.355 -10.717 2.230 1.00 90.94 80 ASP A N 1
ATOM 630 C CA . ASP A 1 80 ? 6.010 -10.147 3.422 1.00 90.94 80 ASP A CA 1
ATOM 631 C C . ASP A 1 80 ? 5.448 -8.776 3.856 1.00 90.94 80 ASP A C 1
ATOM 633 O O . ASP A 1 80 ? 6.194 -7.819 4.027 1.00 90.94 80 ASP A O 1
ATOM 637 N N . PHE A 1 81 ? 4.126 -8.679 4.025 1.00 90.75 81 PHE A N 1
ATOM 638 C CA . PHE A 1 81 ? 3.475 -7.468 4.534 1.00 90.75 81 PHE A CA 1
ATOM 639 C C . PHE A 1 81 ? 3.793 -7.261 6.022 1.00 90.75 81 PHE A C 1
ATOM 641 O O . PHE A 1 81 ? 3.479 -8.134 6.839 1.00 90.75 81 PHE A O 1
ATOM 648 N N . LEU A 1 82 ? 4.390 -6.114 6.349 1.00 82.50 82 LEU A N 1
ATOM 649 C CA . LEU A 1 82 ? 4.710 -5.658 7.705 1.00 82.50 82 LEU A CA 1
ATOM 650 C C . LEU A 1 82 ? 3.801 -4.501 8.132 1.00 82.50 82 LEU A C 1
ATOM 652 O O . LEU A 1 82 ? 3.536 -3.611 7.286 1.00 82.50 82 LEU A O 1
#